Protein AF-A0A6S7DDB6-F1 (afdb_monomer_lite)

Foldseek 3Di:
DDDPPDDDDDDDDDPVRLVVVLVVLLVQLVQLQQFFWEDDPPDNWTDTPNDIDPRLVVVQVVSQVSCVVSVVDGGHRHYPPVRHPPPPVPDDPPDDDD

Radius of gyration: 19.54 Å; chains: 1; bounding box: 48×52×52 Å

pLDDT: mean 76.84, std 18.53, range [35.25, 94.81]

Structure (mmCIF, N/CA/C/O backbone):
data_AF-A0A6S7DDB6-F1
#
_entry.id   AF-A0A6S7DDB6-F1
#
loop_
_atom_site.group_PDB
_atom_site.id
_atom_site.type_symbol
_atom_site.label_atom_id
_atom_site.label_alt_id
_atom_site.label_comp_id
_atom_site.label_asym_id
_atom_site.label_entity_id
_atom_site.label_seq_id
_atom_site.pdbx_PDB_ins_code
_atom_site.Cartn_x
_atom_site.Cartn_y
_atom_site.Cartn_z
_atom_site.occupancy
_atom_site.B_iso_or_equiv
_atom_site.auth_seq_id
_atom_site.auth_comp_id
_atom_site.auth_asym_id
_atom_site.auth_atom_id
_atom_site.pdbx_PDB_model_num
ATOM 1 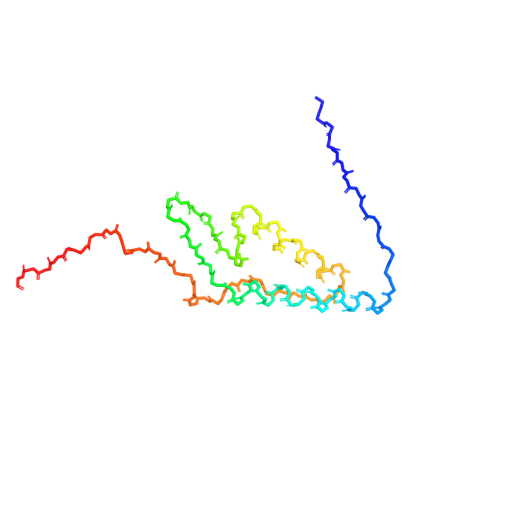N N . MET A 1 1 ? -14.609 30.783 -2.581 1.00 35.25 1 MET A N 1
ATOM 2 C CA . MET A 1 1 ? -13.545 30.502 -3.566 1.00 35.25 1 MET A CA 1
ATOM 3 C C . MET A 1 1 ? -12.579 29.561 -2.860 1.00 35.25 1 MET A C 1
ATOM 5 O O . MET A 1 1 ? -11.812 30.021 -2.028 1.00 35.25 1 MET A O 1
ATOM 9 N N . ASN A 1 2 ? -12.750 28.249 -3.034 1.00 42.16 2 ASN A N 1
ATOM 10 C CA . ASN A 1 2 ? -11.916 27.245 -2.369 1.00 42.16 2 ASN A CA 1
ATOM 11 C C . ASN A 1 2 ? -10.747 26.942 -3.301 1.00 42.16 2 ASN A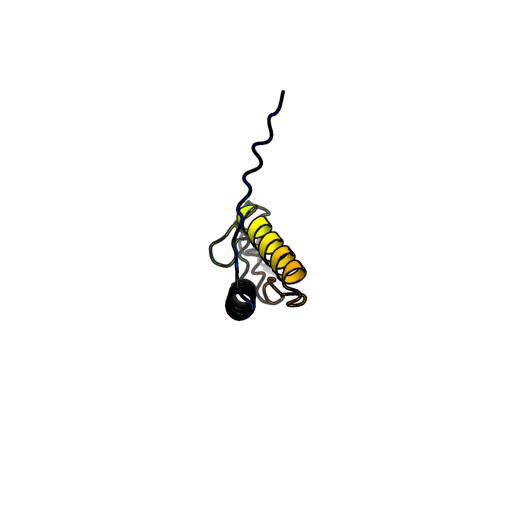 C 1
ATOM 13 O O . ASN A 1 2 ? -10.933 26.310 -4.336 1.00 42.16 2 ASN A O 1
ATOM 17 N N . CYS A 1 3 ? -9.574 27.472 -2.977 1.00 49.62 3 CYS A N 1
ATOM 18 C CA . CYS A 1 3 ? -8.351 27.154 -3.694 1.00 49.62 3 CYS A CA 1
ATOM 19 C C . CYS A 1 3 ? -7.833 25.821 -3.142 1.00 49.62 3 CYS A C 1
ATOM 21 O O . CYS A 1 3 ? -7.276 25.787 -2.046 1.00 49.62 3 CYS A O 1
ATOM 23 N N . GLU A 1 4 ? -8.052 24.721 -3.861 1.00 53.69 4 GLU A N 1
ATOM 24 C CA . GLU A 1 4 ? -7.397 23.449 -3.554 1.00 53.69 4 GLU A CA 1
ATOM 25 C C . GLU A 1 4 ? -5.897 23.590 -3.840 1.00 53.69 4 GLU A C 1
ATOM 27 O O . GLU A 1 4 ? -5.466 23.721 -4.987 1.00 53.69 4 GLU A O 1
ATOM 32 N N . LEU A 1 5 ? -5.084 23.613 -2.782 1.00 55.69 5 LEU A N 1
ATOM 33 C CA . LEU A 1 5 ? -3.631 23.569 -2.903 1.00 55.69 5 LEU A CA 1
ATOM 34 C C . LEU A 1 5 ? -3.223 22.138 -3.290 1.00 55.69 5 LEU A C 1
ATOM 36 O O . LEU A 1 5 ? -3.001 21.287 -2.431 1.00 55.69 5 LEU A O 1
ATOM 40 N N . SER A 1 6 ? -3.124 21.858 -4.590 1.00 62.75 6 SER A N 1
ATOM 41 C CA . SER A 1 6 ? -2.516 20.612 -5.064 1.00 62.75 6 SER A CA 1
ATOM 42 C C . SER A 1 6 ? -1.006 20.673 -4.838 1.00 62.75 6 SER A C 1
ATOM 44 O O . SER A 1 6 ? -0.302 21.453 -5.482 1.00 62.75 6 SER A O 1
ATOM 46 N N . ARG A 1 7 ? -0.490 19.855 -3.915 1.00 79.00 7 ARG A N 1
ATOM 47 C CA . ARG A 1 7 ? 0.953 19.689 -3.708 1.00 79.00 7 ARG A CA 1
ATOM 48 C C . ARG A 1 7 ? 1.439 18.514 -4.550 1.00 79.00 7 ARG A C 1
ATOM 50 O O . ARG A 1 7 ? 1.254 17.364 -4.170 1.00 79.00 7 ARG A O 1
ATOM 57 N N . THR A 1 8 ? 2.075 18.807 -5.678 1.00 78.50 8 THR A N 1
ATOM 58 C CA . THR A 1 8 ? 2.667 17.777 -6.543 1.00 78.50 8 THR A CA 1
ATOM 59 C C . THR A 1 8 ? 4.128 17.538 -6.167 1.00 78.50 8 THR A C 1
ATOM 61 O O . THR A 1 8 ? 4.879 18.487 -5.939 1.00 78.50 8 THR A O 1
ATOM 64 N N . PHE A 1 9 ? 4.538 16.271 -6.117 1.00 80.12 9 PHE A N 1
ATOM 65 C CA . PHE A 1 9 ? 5.924 15.853 -5.912 1.00 80.12 9 PHE A CA 1
ATOM 66 C C . PHE A 1 9 ? 6.349 14.950 -7.071 1.00 80.12 9 PHE A C 1
ATOM 68 O O . PHE A 1 9 ? 5.672 13.968 -7.364 1.00 80.12 9 PHE A O 1
ATOM 75 N N . TYR A 1 10 ? 7.459 15.294 -7.724 1.00 83.12 10 TYR A N 1
ATOM 76 C CA . TYR A 1 10 ? 8.057 14.490 -8.788 1.00 83.12 10 TYR A CA 1
ATOM 77 C C . TYR A 1 10 ? 9.335 13.842 -8.265 1.00 83.12 10 TYR A C 1
ATOM 79 O O . TYR A 1 10 ? 10.194 14.524 -7.705 1.00 83.12 10 TYR A O 1
ATOM 87 N N . MET A 1 11 ? 9.467 12.536 -8.478 1.00 82.12 11 MET A N 1
ATOM 88 C CA . MET A 1 11 ? 10.672 11.776 -8.170 1.00 82.12 11 MET A CA 1
ATOM 89 C C . MET A 1 11 ? 11.096 11.011 -9.415 1.00 82.12 11 MET A C 1
ATOM 91 O O . MET A 1 11 ? 10.290 10.307 -10.018 1.00 82.12 11 MET A O 1
ATOM 95 N N . HIS A 1 12 ? 12.362 11.151 -9.794 1.00 88.81 12 HIS A N 1
ATOM 96 C CA . HIS A 1 12 ? 12.963 10.293 -10.805 1.00 88.81 12 HIS A CA 1
ATOM 97 C C . HIS A 1 12 ? 13.536 9.066 -10.110 1.00 88.81 12 HIS A C 1
ATOM 99 O O . HIS A 1 12 ? 14.357 9.208 -9.206 1.00 88.81 12 HIS A O 1
ATOM 105 N N . ALA A 1 13 ? 13.081 7.891 -10.536 1.00 85.69 13 ALA A N 1
ATOM 106 C CA . ALA A 1 13 ? 13.579 6.608 -10.076 1.00 85.69 13 ALA A CA 1
ATOM 107 C C . ALA A 1 13 ? 13.996 5.755 -11.282 1.00 85.69 13 ALA A C 1
ATOM 109 O O . ALA A 1 13 ? 13.298 5.718 -12.299 1.00 85.69 13 ALA A O 1
ATOM 110 N N . ASN A 1 14 ? 15.139 5.084 -11.189 1.00 92.38 14 ASN A N 1
ATOM 111 C CA . ASN A 1 14 ? 15.562 4.059 -12.139 1.00 92.38 14 ASN A CA 1
ATOM 112 C C . ASN A 1 14 ? 14.879 2.710 -11.831 1.00 92.38 14 ASN A C 1
ATOM 114 O O . ASN A 1 14 ? 14.225 2.548 -10.802 1.00 92.38 14 ASN A O 1
ATOM 118 N N . GLY A 1 15 ? 15.036 1.721 -12.718 1.00 90.19 15 GLY A N 1
ATOM 119 C CA . GLY A 1 15 ? 14.373 0.418 -12.559 1.00 90.19 15 GLY A CA 1
ATOM 120 C C . GLY A 1 15 ? 14.674 -0.271 -11.221 1.00 90.19 15 GLY A C 1
ATOM 121 O O . GLY A 1 15 ? 13.772 -0.809 -10.590 1.00 90.19 15 GLY A O 1
ATOM 122 N N . HIS A 1 16 ? 15.910 -0.169 -10.728 1.00 92.94 16 HIS A N 1
ATOM 123 C CA . HIS A 1 16 ? 16.288 -0.772 -9.450 1.00 92.94 16 HIS A CA 1
ATOM 124 C C . HIS A 1 16 ? 15.635 -0.077 -8.243 1.00 92.94 16 HIS A C 1
ATOM 126 O O . HIS A 1 16 ? 15.227 -0.730 -7.279 1.00 92.94 16 HIS A O 1
ATOM 132 N N . GLU A 1 17 ? 15.513 1.247 -8.287 1.00 92.75 17 GLU A N 1
ATOM 133 C CA . GLU A 1 17 ? 14.822 2.036 -7.265 1.00 92.75 17 GLU A CA 1
ATOM 134 C C . GLU A 1 17 ? 13.319 1.741 -7.261 1.00 92.75 17 GLU A C 1
ATOM 136 O O . GLU A 1 17 ? 12.728 1.610 -6.189 1.00 92.75 17 GLU A O 1
ATOM 141 N N . VAL A 1 18 ? 12.720 1.555 -8.441 1.00 91.25 18 VAL A N 1
ATOM 142 C CA . VAL A 1 18 ? 11.324 1.119 -8.601 1.00 91.25 18 VAL A CA 1
ATOM 143 C C . VAL A 1 18 ? 11.104 -0.263 -7.977 1.00 91.25 18 VAL A C 1
ATOM 145 O O . VAL A 1 18 ? 10.182 -0.437 -7.176 1.00 91.25 18 VAL A O 1
ATOM 148 N N . ASP A 1 19 ? 11.988 -1.224 -8.249 1.00 92.19 19 ASP A N 1
ATOM 149 C CA . ASP A 1 19 ? 11.919 -2.564 -7.652 1.00 92.19 19 ASP A CA 1
ATOM 150 C C . ASP A 1 19 ? 12.062 -2.516 -6.125 1.00 92.19 19 ASP A C 1
ATOM 152 O O . ASP A 1 19 ? 11.326 -3.175 -5.381 1.00 92.19 19 ASP A O 1
ATOM 156 N N . THR A 1 20 ? 12.993 -1.690 -5.642 1.00 94.06 20 THR A N 1
ATOM 157 C CA . THR A 1 20 ? 13.244 -1.496 -4.210 1.00 94.06 20 THR A CA 1
ATOM 158 C C . THR A 1 20 ? 12.042 -0.860 -3.520 1.00 94.06 20 THR A C 1
ATOM 160 O O . THR A 1 20 ? 11.625 -1.324 -2.457 1.00 94.06 20 THR A O 1
ATOM 163 N N . LEU A 1 21 ? 11.423 0.147 -4.139 1.00 92.50 21 LEU A N 1
ATOM 164 C CA . LEU A 1 21 ? 10.177 0.738 -3.660 1.00 92.50 21 LEU A CA 1
ATOM 165 C C . LEU A 1 21 ? 9.065 -0.315 -3.590 1.00 92.50 21 LEU A C 1
ATOM 167 O O . LEU A 1 21 ? 8.316 -0.362 -2.614 1.00 92.50 21 LEU A O 1
ATOM 171 N N . GLY A 1 22 ? 9.015 -1.230 -4.558 1.00 93.56 22 GLY A N 1
ATOM 172 C CA . GLY A 1 22 ? 8.091 -2.354 -4.515 1.00 93.56 22 GLY A CA 1
ATOM 173 C C . GLY A 1 22 ? 8.332 -3.313 -3.349 1.00 93.56 22 GLY A C 1
ATOM 174 O O . GLY A 1 22 ? 7.375 -3.800 -2.742 1.00 93.56 22 GLY A O 1
ATOM 175 N N . HIS A 1 23 ? 9.586 -3.561 -2.963 1.00 94.69 23 HIS A N 1
ATOM 176 C CA . HIS A 1 23 ? 9.895 -4.309 -1.739 1.00 94.69 23 HIS A CA 1
ATOM 177 C C . HIS A 1 23 ? 9.437 -3.573 -0.475 1.00 94.69 23 HIS A C 1
ATOM 179 O O . HIS A 1 23 ? 8.851 -4.204 0.408 1.00 94.69 23 HIS A O 1
ATOM 185 N N . ILE A 1 24 ? 9.639 -2.254 -0.408 1.00 94.62 24 ILE A N 1
ATOM 186 C CA . ILE A 1 24 ? 9.187 -1.419 0.714 1.00 94.62 24 ILE A CA 1
ATOM 187 C C . ILE A 1 24 ? 7.663 -1.487 0.851 1.00 94.62 24 ILE A C 1
ATOM 189 O O . ILE A 1 24 ? 7.157 -1.727 1.947 1.00 94.62 24 ILE A O 1
ATOM 193 N N . LEU A 1 25 ? 6.923 -1.360 -0.253 1.00 94.81 25 LEU A N 1
ATOM 194 C CA . LEU A 1 25 ? 5.459 -1.439 -0.245 1.00 94.81 25 LEU A CA 1
ATOM 195 C C . LEU A 1 25 ? 4.953 -2.808 0.216 1.00 94.81 25 LEU A C 1
ATOM 197 O O . LEU A 1 25 ? 4.045 -2.882 1.044 1.00 94.81 25 LEU A O 1
ATOM 201 N N . ARG A 1 26 ? 5.565 -3.902 -0.255 1.00 94.31 26 ARG A N 1
ATOM 202 C CA . ARG A 1 26 ? 5.230 -5.260 0.207 1.00 94.31 26 ARG A CA 1
ATOM 203 C C . ARG A 1 26 ? 5.499 -5.435 1.702 1.00 94.31 26 ARG A C 1
ATOM 205 O O . ARG A 1 26 ? 4.691 -6.057 2.392 1.00 94.31 26 ARG A O 1
ATOM 212 N N . LEU A 1 27 ? 6.609 -4.891 2.203 1.00 94.62 27 LEU A N 1
ATOM 213 C CA . LEU A 1 27 ? 6.952 -4.935 3.623 1.00 94.62 27 LEU A CA 1
ATOM 214 C C . LEU A 1 27 ? 5.934 -4.153 4.461 1.00 94.62 27 LEU A C 1
ATOM 216 O O . LEU A 1 27 ? 5.423 -4.692 5.441 1.00 94.62 27 LEU A O 1
ATOM 220 N N . ALA A 1 28 ? 5.593 -2.934 4.040 1.00 93.25 28 ALA A N 1
ATOM 221 C CA . ALA A 1 28 ? 4.603 -2.094 4.706 1.00 93.25 28 ALA A CA 1
ATOM 222 C C . ALA A 1 28 ? 3.224 -2.766 4.737 1.00 93.25 28 ALA A C 1
ATOM 224 O O . ALA A 1 28 ? 2.607 -2.859 5.797 1.00 93.25 28 ALA A O 1
ATOM 225 N N . ALA A 1 29 ? 2.767 -3.312 3.605 1.00 92.94 29 ALA A N 1
ATOM 226 C CA . ALA A 1 29 ? 1.498 -4.027 3.525 1.00 92.94 29 ALA A CA 1
ATOM 227 C C . ALA A 1 29 ? 1.470 -5.259 4.440 1.00 92.94 29 ALA A C 1
ATOM 229 O O . ALA A 1 29 ? 0.515 -5.442 5.195 1.00 92.94 29 ALA A O 1
ATOM 230 N N . ARG A 1 30 ? 2.547 -6.060 4.438 1.00 92.12 30 ARG A N 1
ATOM 231 C CA . ARG A 1 30 ? 2.693 -7.218 5.331 1.00 92.12 30 ARG A CA 1
ATOM 232 C C . ARG A 1 30 ? 2.667 -6.800 6.799 1.00 92.12 30 ARG A C 1
ATOM 234 O O . ARG A 1 30 ? 1.969 -7.436 7.581 1.00 92.12 30 ARG A O 1
ATOM 241 N N . GLN A 1 31 ? 3.403 -5.758 7.176 1.00 91.12 31 GLN A N 1
ATOM 242 C CA . GLN A 1 31 ? 3.443 -5.277 8.555 1.00 91.12 31 GLN A CA 1
ATOM 243 C C . GLN A 1 31 ? 2.071 -4.772 9.006 1.00 91.12 31 GLN A C 1
ATOM 245 O O . GLN A 1 31 ? 1.645 -5.066 10.124 1.00 91.12 31 GLN A O 1
ATOM 250 N N . LEU A 1 32 ? 1.351 -4.074 8.122 1.00 89.75 32 LEU A N 1
ATOM 251 C CA . LEU A 1 32 ? -0.027 -3.688 8.380 1.00 89.75 32 LEU A CA 1
ATOM 252 C C . LEU A 1 32 ? -0.876 -4.941 8.607 1.00 89.75 32 LEU A C 1
ATOM 254 O O . LEU A 1 32 ? -1.469 -5.077 9.670 1.00 89.75 32 LEU A O 1
ATOM 258 N N . ALA A 1 33 ? -0.881 -5.885 7.664 1.00 88.50 33 ALA A N 1
ATOM 259 C CA . ALA A 1 33 ? -1.686 -7.103 7.729 1.00 88.50 33 ALA A CA 1
ATOM 260 C C . ALA A 1 33 ? -1.371 -7.991 8.944 1.00 88.50 33 ALA A C 1
ATOM 262 O O . ALA A 1 33 ? -2.249 -8.677 9.441 1.00 88.50 33 ALA A O 1
ATOM 263 N N . GLN A 1 34 ? -0.140 -7.981 9.451 1.00 88.62 34 GLN A N 1
ATOM 264 C CA . GLN A 1 34 ? 0.238 -8.724 10.659 1.00 88.62 34 GLN A CA 1
ATOM 265 C C . GLN A 1 34 ? -0.101 -7.989 11.958 1.00 88.62 34 GLN A C 1
ATOM 267 O O . GLN A 1 34 ? -0.026 -8.578 13.033 1.00 88.62 34 GLN A O 1
ATOM 272 N N . SER A 1 35 ? -0.451 -6.708 11.881 1.00 85.88 35 SER A N 1
ATOM 273 C CA . SER A 1 35 ? -0.810 -5.929 13.057 1.00 85.88 35 SER A CA 1
ATOM 274 C C . SER A 1 35 ? -2.282 -6.150 13.414 1.00 85.88 35 SER A C 1
ATOM 276 O O . SER A 1 35 ? -3.143 -5.986 12.543 1.00 85.88 35 SER A O 1
ATOM 278 N N . PRO A 1 36 ? -2.606 -6.451 14.683 1.00 80.69 36 PRO A N 1
ATOM 279 C CA . PRO A 1 36 ? -3.988 -6.630 15.104 1.00 80.69 36 PRO A CA 1
ATOM 280 C C . PRO A 1 36 ? -4.763 -5.322 14.940 1.00 80.69 36 PRO A C 1
ATOM 282 O O . PRO A 1 36 ? -4.248 -4.233 15.221 1.00 80.69 36 PRO A O 1
ATOM 285 N N . ALA A 1 37 ? -6.009 -5.428 14.476 1.00 81.88 37 ALA A N 1
ATOM 286 C CA . ALA A 1 37 ? -6.900 -4.282 14.397 1.00 81.88 37 ALA A CA 1
ATOM 287 C C . ALA A 1 37 ? -7.698 -4.169 15.692 1.00 81.88 37 ALA A C 1
ATOM 289 O O . ALA A 1 37 ? -8.606 -4.953 15.959 1.00 81.88 37 ALA A O 1
ATOM 290 N N . ILE A 1 38 ? -7.364 -3.155 16.478 1.00 78.44 38 ILE A N 1
ATOM 291 C CA . ILE A 1 38 ? -8.000 -2.876 17.758 1.00 78.44 38 ILE A CA 1
ATOM 292 C C . ILE A 1 38 ? -9.121 -1.873 17.513 1.00 78.44 38 ILE A C 1
ATOM 294 O O . ILE A 1 38 ? -8.890 -0.799 16.950 1.00 78.44 38 ILE A O 1
ATOM 298 N N . GLN A 1 39 ? -10.338 -2.206 17.931 1.00 73.00 39 GLN A N 1
ATOM 299 C CA . GLN A 1 39 ? -11.430 -1.241 17.936 1.00 73.00 39 GLN A CA 1
ATOM 300 C C . GLN A 1 39 ? -11.331 -0.382 19.198 1.00 73.00 39 GLN A C 1
ATOM 302 O O . GLN A 1 39 ? -11.259 -0.901 20.311 1.00 73.00 39 GLN A O 1
ATOM 307 N N . LEU A 1 40 ? -11.277 0.938 19.026 1.00 68.50 40 LEU A N 1
ATOM 308 C CA . LEU A 1 40 ? -11.218 1.862 20.153 1.00 68.50 40 LEU A CA 1
ATOM 309 C C . LEU A 1 40 ? -12.610 1.954 20.794 1.00 68.50 40 LEU A C 1
ATOM 311 O O . LEU A 1 40 ? -13.604 2.161 20.102 1.00 68.50 40 LEU A O 1
ATOM 315 N N . SER A 1 41 ? -12.696 1.795 22.117 1.00 64.75 41 SER A N 1
ATOM 316 C CA . SER A 1 41 ? -13.974 1.883 22.837 1.00 64.75 41 SER A CA 1
ATOM 317 C C . SER A 1 41 ? -14.652 3.235 22.580 1.00 64.75 41 SER A C 1
ATOM 319 O O . SER A 1 41 ? -14.016 4.282 22.690 1.00 64.75 41 SER A O 1
ATOM 321 N N . GLY A 1 42 ? -15.932 3.209 22.197 1.00 67.38 42 GLY A N 1
ATOM 322 C CA . GLY A 1 42 ? -16.712 4.410 21.875 1.00 67.38 42 GLY A CA 1
ATOM 323 C C . GLY A 1 42 ? -16.416 5.052 20.512 1.00 67.38 42 GLY A C 1
ATOM 324 O O . GLY A 1 42 ? -17.027 6.069 20.194 1.00 67.38 42 GLY A O 1
ATOM 325 N N . ASN A 1 43 ? -15.529 4.480 19.687 1.00 67.50 43 ASN A N 1
ATOM 326 C CA . ASN A 1 43 ? -15.229 4.972 18.341 1.00 67.50 43 ASN A CA 1
ATOM 327 C C . ASN A 1 43 ? -15.374 3.830 17.311 1.00 67.50 43 ASN A C 1
ATOM 329 O O . ASN A 1 43 ? -14.731 2.789 17.457 1.00 67.50 43 ASN A O 1
ATOM 333 N N . PRO A 1 44 ? -16.180 3.986 16.239 1.00 68.88 44 PRO A N 1
ATOM 334 C CA . PRO A 1 44 ? -16.280 2.964 15.193 1.00 68.88 44 PRO A CA 1
ATOM 335 C C . PRO A 1 44 ? -14.949 2.720 14.464 1.00 68.88 44 PRO A C 1
ATOM 337 O O . PRO A 1 44 ? -14.797 1.703 13.785 1.00 68.88 44 PRO A O 1
ATOM 340 N N . MET A 1 45 ? -13.983 3.633 14.592 1.00 73.81 45 MET A N 1
ATOM 341 C CA . MET A 1 45 ? -12.707 3.563 13.901 1.00 73.81 45 MET A CA 1
ATOM 342 C C . MET A 1 45 ? -11.739 2.555 14.526 1.00 73.81 45 MET A C 1
ATOM 344 O O . MET A 1 45 ? -11.575 2.452 15.743 1.00 73.81 45 MET A O 1
ATOM 348 N N . LYS A 1 46 ? -11.062 1.820 13.641 1.00 78.81 46 LYS A N 1
ATOM 349 C CA . LYS A 1 46 ? -10.056 0.818 13.994 1.00 78.81 46 LYS A CA 1
ATOM 350 C C . LYS A 1 46 ? -8.671 1.456 14.078 1.00 78.81 46 LYS A C 1
ATOM 352 O O . LYS A 1 46 ? -8.355 2.380 13.325 1.00 78.81 46 LYS A O 1
ATOM 357 N N . ARG A 1 47 ? -7.845 0.918 14.971 1.00 81.06 47 ARG A N 1
ATOM 358 C CA . ARG A 1 47 ? -6.413 1.197 15.073 1.00 81.06 47 ARG A CA 1
ATOM 359 C C . ARG A 1 47 ? -5.627 -0.033 14.634 1.00 81.06 47 ARG A C 1
ATOM 361 O O . ARG A 1 47 ? -5.917 -1.132 15.095 1.00 81.06 47 ARG A O 1
ATOM 368 N N . GLN A 1 48 ? -4.637 0.144 13.768 1.00 85.19 48 GLN A N 1
ATOM 369 C CA . GLN A 1 48 ? -3.807 -0.935 13.228 1.00 85.19 48 GLN A CA 1
ATOM 370 C C . GLN A 1 48 ? -2.388 -0.399 12.997 1.00 85.19 48 GLN A C 1
ATOM 372 O O . GLN A 1 48 ? -2.225 0.691 12.458 1.00 85.19 48 GLN A O 1
ATOM 377 N N . ALA A 1 49 ? -1.362 -1.137 13.432 1.00 80.69 49 ALA A N 1
ATOM 378 C CA . ALA A 1 49 ? 0.053 -0.754 13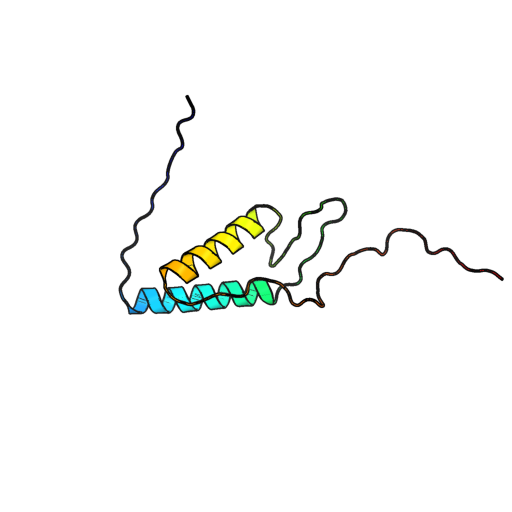.284 1.00 80.69 49 ALA A CA 1
ATOM 379 C C . ALA A 1 49 ? 0.409 0.652 13.831 1.00 80.69 49 ALA A C 1
ATOM 381 O O . ALA A 1 49 ? 1.296 1.324 13.319 1.00 80.69 49 ALA A O 1
ATOM 382 N N . GLY A 1 50 ? -0.300 1.118 14.865 1.00 82.94 50 GLY A N 1
ATOM 383 C CA . GLY A 1 50 ? -0.107 2.453 15.441 1.00 82.94 50 GLY A CA 1
ATOM 384 C C . GLY A 1 50 ? -0.967 3.556 14.814 1.00 82.94 50 GLY A C 1
ATOM 385 O O . GLY A 1 50 ? -1.251 4.515 15.529 1.00 82.94 50 GLY A O 1
ATOM 386 N N . LEU A 1 51 ? -1.468 3.362 13.589 1.00 86.31 51 LEU A N 1
ATOM 387 C CA . LEU A 1 51 ? -2.328 4.285 12.833 1.00 86.31 51 LEU A CA 1
ATOM 388 C C . LEU A 1 51 ? -3.803 4.108 13.212 1.00 86.31 51 LEU A C 1
ATOM 390 O O . LEU A 1 51 ? -4.238 2.982 13.479 1.00 86.31 51 LEU A O 1
ATOM 394 N N . ALA A 1 52 ? -4.591 5.185 13.208 1.00 86.56 52 ALA A N 1
ATOM 395 C CA . ALA A 1 52 ? -6.011 5.137 13.564 1.00 86.56 52 ALA A CA 1
ATOM 396 C C . ALA A 1 52 ? -6.900 5.945 12.609 1.00 86.56 52 ALA A C 1
ATOM 398 O O . ALA A 1 52 ? -6.516 7.000 12.112 1.00 86.56 52 ALA A O 1
ATOM 399 N N . GLY A 1 53 ? -8.128 5.466 12.401 1.00 83.81 53 GLY A N 1
ATOM 400 C CA . GLY A 1 53 ? -9.166 6.227 11.706 1.00 83.81 53 GLY A CA 1
ATOM 401 C C . GLY A 1 53 ? -8.813 6.597 10.269 1.00 83.81 53 GLY A C 1
ATOM 402 O O . GLY A 1 53 ? -8.478 5.717 9.477 1.00 83.81 53 GLY A O 1
ATOM 403 N N . THR A 1 54 ? -8.929 7.883 9.933 1.00 86.44 54 THR A N 1
ATOM 404 C CA . THR A 1 54 ? -8.676 8.398 8.578 1.00 86.44 54 THR A 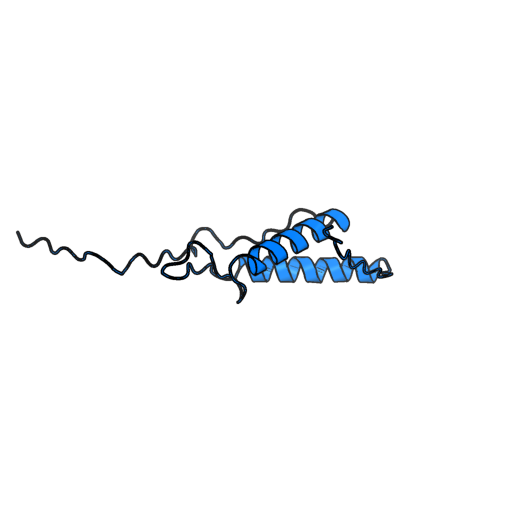CA 1
ATOM 405 C C . THR A 1 54 ? -7.236 8.165 8.137 1.00 86.44 54 THR A C 1
ATOM 407 O O . THR A 1 54 ? -7.016 7.743 7.011 1.00 86.44 54 THR A O 1
ATOM 410 N N . GLU A 1 55 ? -6.266 8.320 9.038 1.00 87.88 55 GLU A N 1
ATOM 411 C CA . GLU A 1 55 ? -4.848 8.099 8.732 1.00 87.88 55 GLU A CA 1
ATOM 412 C C . GLU A 1 55 ? -4.592 6.654 8.269 1.00 87.88 55 GLU A C 1
ATOM 414 O O . GLU A 1 55 ? -3.898 6.408 7.285 1.00 87.88 55 GLU A O 1
ATOM 419 N N . LEU A 1 56 ? -5.214 5.675 8.936 1.00 88.38 56 LEU A N 1
ATOM 420 C CA . LEU A 1 56 ? -5.116 4.270 8.537 1.00 88.38 56 LEU A CA 1
ATOM 421 C C . LEU A 1 56 ? -5.737 4.027 7.153 1.00 88.38 56 LEU A C 1
ATOM 423 O O . LEU A 1 56 ? -5.214 3.222 6.380 1.00 88.38 56 LEU A O 1
ATOM 427 N N . LEU A 1 57 ? -6.857 4.689 6.852 1.00 89.19 57 LEU A N 1
ATOM 428 C CA . LEU A 1 57 ? -7.521 4.584 5.555 1.00 89.19 57 LEU A CA 1
ATOM 429 C C . LEU A 1 57 ? -6.647 5.178 4.444 1.00 89.19 57 LEU A C 1
ATOM 431 O O . LEU A 1 57 ? -6.381 4.496 3.458 1.00 89.19 57 LEU A O 1
ATOM 435 N N . GLU A 1 58 ? -6.135 6.391 4.647 1.00 90.50 58 GLU A N 1
ATOM 436 C CA . GLU A 1 58 ? -5.259 7.092 3.705 1.00 90.50 58 GLU A CA 1
ATOM 437 C C . GLU A 1 58 ? -3.996 6.282 3.399 1.00 90.50 58 GLU A C 1
ATOM 439 O O . GLU A 1 58 ? -3.624 6.125 2.237 1.00 90.50 58 GLU A O 1
ATOM 444 N N . VAL A 1 59 ? -3.368 5.685 4.418 1.00 91.81 59 VAL A N 1
ATOM 445 C CA . VAL A 1 59 ? -2.188 4.829 4.228 1.00 91.81 59 VAL A CA 1
ATOM 446 C C . VAL A 1 59 ? -2.530 3.569 3.426 1.00 91.81 59 VAL A C 1
ATOM 448 O O . VAL A 1 59 ? -1.784 3.203 2.517 1.00 91.81 59 VAL A O 1
ATOM 451 N N . LYS A 1 60 ? -3.662 2.908 3.705 1.00 92.25 60 LYS A N 1
ATOM 452 C CA . LYS A 1 60 ? -4.105 1.728 2.937 1.00 92.25 60 LYS A CA 1
ATOM 453 C C . LYS A 1 60 ? -4.405 2.069 1.480 1.00 92.25 60 LYS A C 1
ATOM 455 O O . LYS A 1 60 ? -4.020 1.312 0.584 1.00 92.25 60 LYS A O 1
ATOM 460 N N . GLU A 1 61 ? -5.072 3.192 1.243 1.00 93.12 61 GLU A N 1
ATOM 461 C CA . GLU A 1 61 ? -5.354 3.685 -0.103 1.00 93.12 61 GLU A CA 1
ATOM 462 C C . GLU A 1 61 ? -4.068 4.023 -0.849 1.00 93.12 61 GLU A C 1
ATOM 464 O O . GLU A 1 61 ? -3.912 3.617 -1.998 1.00 93.12 61 GLU A O 1
ATOM 469 N N . MET A 1 62 ? -3.121 4.702 -0.198 1.00 93.00 62 MET A N 1
ATOM 470 C CA . MET A 1 62 ? -1.852 5.070 -0.818 1.00 93.00 62 MET A CA 1
ATOM 471 C C . MET A 1 62 ? -1.023 3.836 -1.180 1.00 93.00 62 MET A C 1
ATOM 473 O O . MET A 1 62 ? -0.530 3.744 -2.301 1.00 93.00 62 MET A O 1
ATOM 477 N N . ILE A 1 63 ? -0.930 2.847 -0.284 1.00 94.25 63 ILE A N 1
ATOM 478 C CA . ILE A 1 63 ? -0.258 1.570 -0.574 1.00 94.25 63 ILE A CA 1
ATOM 479 C C . ILE A 1 63 ? -0.905 0.880 -1.782 1.00 94.25 63 ILE A C 1
ATOM 481 O O . ILE A 1 63 ? -0.193 0.363 -2.639 1.00 94.25 63 ILE A O 1
ATOM 485 N N . SER A 1 64 ? -2.238 0.891 -1.866 1.00 92.75 64 SER A N 1
ATOM 486 C CA . SER A 1 64 ? -2.974 0.259 -2.968 1.00 92.75 64 SER A CA 1
ATOM 487 C C . SER A 1 64 ? -2.740 0.980 -4.299 1.00 92.75 64 SER A C 1
ATOM 489 O O . SER A 1 64 ? -2.388 0.331 -5.280 1.00 92.75 64 SER A O 1
ATOM 491 N N . LYS A 1 65 ? -2.845 2.316 -4.316 1.00 92.38 65 LYS A N 1
ATOM 492 C CA . LYS A 1 65 ? -2.587 3.147 -5.504 1.00 92.38 65 LYS A CA 1
ATOM 493 C C . LYS A 1 65 ? -1.150 2.990 -5.995 1.00 92.38 65 LYS A C 1
ATOM 495 O O . LYS A 1 65 ? -0.924 2.746 -7.170 1.00 92.38 65 LYS A O 1
ATOM 500 N N . MET A 1 66 ? -0.168 3.057 -5.095 1.00 91.62 66 MET A N 1
ATOM 501 C CA . MET A 1 66 ? 1.236 2.877 -5.473 1.00 91.62 66 MET A CA 1
ATOM 502 C C . MET A 1 66 ? 1.520 1.465 -6.000 1.00 91.62 66 MET A C 1
ATOM 504 O O . MET A 1 66 ? 2.326 1.307 -6.911 1.00 91.62 66 MET A O 1
ATOM 508 N N . ALA A 1 67 ? 0.875 0.433 -5.450 1.00 91.88 67 ALA A N 1
ATOM 509 C CA . ALA A 1 67 ? 1.038 -0.933 -5.940 1.00 91.88 67 ALA A CA 1
ATOM 51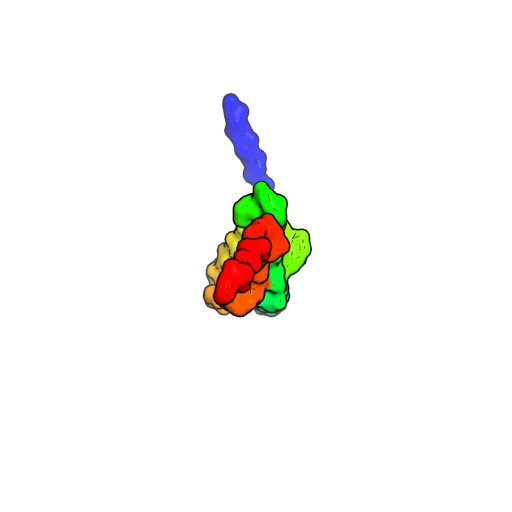0 C C . ALA A 1 67 ? 0.482 -1.125 -7.360 1.00 91.88 67 ALA A C 1
ATOM 512 O O . ALA A 1 67 ? 1.070 -1.876 -8.142 1.00 91.88 67 ALA A O 1
ATOM 513 N N . GLU A 1 68 ? -0.618 -0.443 -7.689 1.00 91.62 68 GLU A N 1
ATOM 514 C CA . GLU A 1 68 ? -1.199 -0.407 -9.033 1.00 91.62 68 GLU A CA 1
ATOM 515 C C . GLU A 1 68 ? -0.270 0.308 -10.023 1.00 91.62 68 GLU A C 1
ATOM 517 O O . GLU A 1 68 ? 0.127 -0.292 -11.020 1.00 91.62 68 GLU A O 1
ATOM 522 N N . GLU A 1 69 ? 0.174 1.525 -9.693 1.00 90.31 69 GLU A N 1
ATOM 523 C CA . GLU A 1 69 ? 1.074 2.331 -10.536 1.00 90.31 69 GLU A CA 1
ATOM 524 C C . GLU A 1 69 ? 2.406 1.623 -10.829 1.00 90.31 69 GLU A C 1
ATOM 526 O O . GLU A 1 69 ? 2.941 1.686 -11.934 1.00 90.31 69 GLU A O 1
ATOM 531 N N . LEU A 1 70 ? 2.942 0.894 -9.849 1.00 89.56 70 LEU A N 1
ATOM 532 C CA . LEU A 1 70 ? 4.199 0.156 -9.994 1.00 89.56 70 LEU A CA 1
ATOM 533 C C . LEU A 1 70 ? 4.001 -1.271 -10.535 1.00 89.56 70 LEU A C 1
ATOM 535 O O . LEU A 1 70 ? 4.961 -2.034 -10.608 1.00 89.56 70 LEU A O 1
ATOM 539 N N . THR A 1 71 ? 2.772 -1.659 -10.902 1.00 89.44 71 THR A N 1
ATOM 540 C CA . THR A 1 71 ? 2.434 -2.998 -11.428 1.00 89.44 71 THR A CA 1
ATOM 541 C C . THR A 1 71 ? 2.884 -4.145 -10.498 1.00 89.44 71 THR A C 1
ATOM 543 O O . THR A 1 71 ? 3.245 -5.238 -10.929 1.00 89.44 71 THR A O 1
ATOM 546 N N . ILE A 1 72 ? 2.864 -3.909 -9.181 1.00 86.50 72 ILE A N 1
ATOM 547 C CA . ILE A 1 72 ? 3.302 -4.865 -8.146 1.00 86.50 72 ILE A CA 1
ATOM 548 C 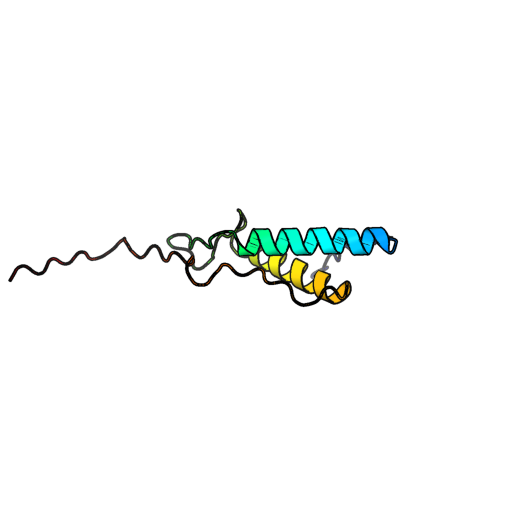C . ILE A 1 72 ? 2.245 -5.956 -7.902 1.00 86.50 72 ILE A C 1
ATOM 550 O O . ILE A 1 72 ? 2.572 -7.034 -7.394 1.00 86.50 72 ILE A O 1
ATOM 554 N N . GLY A 1 73 ? 0.992 -5.679 -8.276 1.00 87.81 73 GLY A N 1
ATOM 555 C CA . GLY A 1 73 ? -0.178 -6.505 -7.987 1.00 87.81 73 GLY A CA 1
ATOM 556 C C . GLY A 1 73 ? -0.853 -6.135 -6.658 1.00 87.81 73 GLY A C 1
ATOM 557 O O . GLY A 1 73 ? -0.351 -5.290 -5.914 1.00 87.81 73 GLY A O 1
ATOM 558 N N . PRO A 1 74 ? -2.007 -6.748 -6.339 1.00 88.00 74 PRO A N 1
ATOM 559 C CA . PRO A 1 74 ? -2.776 -6.400 -5.150 1.00 88.00 74 PRO A CA 1
ATOM 560 C C . PRO A 1 74 ? -2.018 -6.765 -3.867 1.00 88.00 74 PRO A C 1
ATOM 562 O O . PRO A 1 74 ? -1.606 -7.911 -3.671 1.00 88.00 74 PRO A O 1
ATOM 565 N N . LEU A 1 75 ? -1.869 -5.794 -2.964 1.00 90.75 75 LEU A N 1
ATOM 566 C CA . LEU A 1 75 ? -1.246 -5.987 -1.656 1.00 90.75 75 LEU A CA 1
ATOM 567 C C . LEU A 1 75 ? -2.313 -6.121 -0.568 1.00 90.75 75 LEU A C 1
ATOM 569 O O . LEU A 1 75 ? -3.181 -5.264 -0.417 1.00 90.75 75 LEU A O 1
ATOM 573 N N . ASN A 1 76 ? -2.232 -7.188 0.229 1.00 89.19 76 ASN A N 1
ATOM 574 C CA . ASN A 1 76 ? -3.122 -7.358 1.372 1.00 89.19 76 ASN A CA 1
ATOM 575 C C . ASN A 1 76 ? -2.626 -6.520 2.559 1.00 89.19 76 ASN A C 1
ATOM 577 O O . ASN A 1 76 ? -1.521 -6.735 3.052 1.00 89.19 76 ASN A O 1
ATOM 581 N N . THR A 1 77 ? -3.463 -5.596 3.025 1.00 87.12 77 THR A N 1
ATOM 582 C CA . THR A 1 77 ? -3.215 -4.722 4.184 1.00 87.12 77 THR A CA 1
ATOM 583 C C . THR A 1 77 ? -4.176 -5.002 5.344 1.00 87.12 77 THR A C 1
ATOM 585 O O . THR A 1 77 ? -4.145 -4.324 6.376 1.00 87.12 77 THR A O 1
ATOM 588 N N . ASN A 1 78 ? -5.073 -5.976 5.193 1.00 84.62 78 ASN A N 1
ATOM 589 C CA . ASN A 1 78 ? -6.081 -6.285 6.194 1.00 84.62 78 ASN A CA 1
ATOM 590 C C . ASN A 1 78 ? -5.543 -7.280 7.227 1.00 84.62 78 ASN A C 1
ATOM 592 O O . ASN A 1 78 ? -4.811 -8.202 6.861 1.00 84.62 78 ASN A O 1
ATOM 596 N N . PRO A 1 79 ? -5.908 -7.101 8.508 1.00 79.69 79 PRO A N 1
ATOM 597 C CA . PRO A 1 79 ? -5.554 -8.049 9.553 1.00 79.69 79 PRO A CA 1
ATOM 598 C C . PRO A 1 79 ? -6.178 -9.426 9.263 1.00 79.69 79 PRO A C 1
ATOM 600 O O . PRO A 1 79 ? -7.235 -9.491 8.619 1.00 79.69 79 PRO A O 1
ATOM 603 N N . PRO A 1 80 ? -5.584 -10.531 9.747 1.00 75.50 80 PRO A N 1
ATOM 604 C CA . PRO A 1 80 ? -6.225 -11.837 9.692 1.00 75.50 80 PRO A CA 1
ATOM 605 C C . PRO A 1 80 ? -7.584 -11.789 10.402 1.00 75.50 80 PRO A C 1
ATOM 607 O O . PRO A 1 80 ? -7.750 -11.122 11.424 1.00 75.50 80 PRO A O 1
ATOM 610 N N . ALA A 1 81 ? -8.567 -12.521 9.869 1.00 64.19 81 ALA A N 1
ATOM 611 C CA . ALA A 1 81 ? -9.952 -12.512 10.353 1.00 64.19 81 ALA A CA 1
ATOM 612 C C . ALA A 1 81 ? -10.102 -12.863 11.851 1.00 64.19 81 ALA A C 1
ATOM 614 O O . ALA A 1 81 ? -11.107 -12.509 12.461 1.00 64.19 81 ALA A O 1
ATOM 615 N N . ALA A 1 82 ? -9.099 -13.516 12.444 1.00 56.44 82 ALA A N 1
ATOM 616 C CA . ALA A 1 82 ? -9.075 -13.920 13.847 1.00 56.44 82 ALA A CA 1
ATOM 617 C C . ALA A 1 82 ? -8.711 -12.793 14.841 1.00 56.44 82 ALA A C 1
ATOM 619 O O . ALA A 1 82 ? -9.034 -12.922 16.016 1.00 56.44 82 ALA A O 1
ATOM 620 N N . ASP A 1 83 ? -8.098 -11.686 14.395 1.00 53.12 83 ASP A N 1
ATOM 621 C CA . ASP A 1 83 ? -7.554 -10.627 15.276 1.00 53.12 83 ASP A CA 1
ATOM 622 C C . ASP A 1 83 ? -8.391 -9.337 15.315 1.00 53.12 83 ASP A C 1
ATOM 624 O O . ASP A 1 83 ? -7.956 -8.304 15.829 1.00 53.12 83 ASP A O 1
ATOM 628 N N . SER A 1 84 ? -9.623 -9.370 14.798 1.00 51.75 84 SER A N 1
ATOM 629 C CA . SER A 1 84 ? -10.601 -8.320 15.106 1.00 51.75 84 SER A CA 1
ATOM 630 C C . SER A 1 84 ? -11.134 -8.547 16.520 1.00 51.75 84 SER A C 1
ATOM 632 O O . SER A 1 84 ? -12.244 -9.043 16.702 1.00 51.75 84 SER A O 1
ATOM 634 N N . LEU A 1 85 ? -10.325 -8.222 17.530 1.00 54.38 85 LEU A N 1
ATOM 635 C CA . LEU A 1 85 ? -10.742 -8.243 18.928 1.00 54.38 85 LEU A CA 1
ATOM 636 C C . LEU A 1 85 ? -11.796 -7.153 19.141 1.00 54.38 85 LEU A C 1
ATOM 638 O O . LEU A 1 85 ? -11.491 -5.988 19.401 1.00 54.38 85 LEU A O 1
ATOM 642 N N . VAL A 1 86 ? -13.061 -7.545 19.015 1.00 49.81 86 VAL A N 1
ATOM 643 C CA . VAL A 1 86 ? -14.180 -6.775 19.542 1.00 49.81 86 VAL A CA 1
ATOM 644 C C . VAL A 1 86 ? -14.077 -6.867 21.060 1.00 49.81 86 VAL A C 1
ATOM 646 O O . VAL A 1 86 ? -14.327 -7.921 21.644 1.00 49.81 86 VAL A O 1
ATOM 649 N N . PHE A 1 87 ? -13.687 -5.775 21.716 1.00 45.69 87 PHE A N 1
ATOM 650 C CA . PHE A 1 87 ? -13.749 -5.678 23.173 1.00 45.69 87 PHE A CA 1
ATOM 651 C C . PHE A 1 87 ? -15.221 -5.514 23.590 1.00 45.69 87 PHE A C 1
ATOM 653 O O . PHE A 1 87 ? -15.676 -4.428 23.928 1.00 45.69 87 PHE A O 1
ATOM 660 N N . LEU A 1 88 ? -15.989 -6.602 23.505 1.00 44.59 88 LEU A N 1
ATOM 661 C CA . LEU A 1 88 ? -17.376 -6.706 23.977 1.00 44.59 88 LEU A CA 1
ATOM 662 C C . LEU A 1 88 ? -17.459 -7.241 25.420 1.00 44.59 88 LEU A C 1
ATOM 664 O O . LEU A 1 88 ? -18.520 -7.662 25.863 1.00 44.59 88 LEU A O 1
ATOM 668 N N . ALA A 1 89 ? -16.367 -7.211 26.190 1.00 41.94 89 ALA A N 1
ATOM 669 C CA . ALA A 1 89 ? -16.368 -7.603 27.601 1.00 41.94 89 ALA A CA 1
ATOM 670 C C . ALA A 1 89 ? -16.481 -6.365 28.505 1.00 41.94 89 ALA A C 1
ATOM 672 O O . ALA A 1 89 ? -15.553 -5.983 29.212 1.00 41.94 89 ALA A O 1
ATOM 673 N N . GLY A 1 90 ? -17.638 -5.713 28.431 1.00 42.34 90 GLY A N 1
ATOM 674 C CA . GLY A 1 90 ? -17.986 -4.539 29.225 1.00 42.34 90 GLY A CA 1
ATOM 675 C C . GLY A 1 90 ? -19.497 -4.352 29.298 1.00 42.34 90 GLY A C 1
ATOM 676 O O . GLY A 1 90 ? -19.994 -3.279 28.982 1.00 42.34 90 GLY A O 1
ATOM 677 N N . GLY A 1 91 ? -20.240 -5.402 29.650 1.00 40.66 91 GLY A N 1
ATOM 678 C CA . GLY A 1 91 ? -21.680 -5.299 29.880 1.00 40.66 91 GLY A CA 1
ATOM 679 C C . GLY A 1 91 ? -22.376 -6.653 29.879 1.00 40.66 91 GLY A C 1
ATOM 680 O O . GLY A 1 91 ? -22.394 -7.314 28.854 1.00 40.66 91 GLY A O 1
ATOM 681 N N . ILE A 1 92 ? -22.969 -6.998 31.026 1.00 43.59 92 ILE A N 1
ATOM 682 C CA . ILE A 1 92 ? -23.893 -8.112 31.321 1.00 43.59 92 ILE A CA 1
ATOM 683 C C . ILE A 1 92 ? -23.285 -9.522 31.473 1.00 43.59 92 ILE A C 1
ATOM 685 O O . ILE A 1 92 ? -23.605 -10.461 30.758 1.00 43.59 92 ILE A O 1
ATOM 689 N N . ALA A 1 93 ? -22.496 -9.721 32.532 1.00 42.09 93 ALA A N 1
ATOM 690 C CA . ALA A 1 93 ? -22.508 -11.010 33.226 1.00 42.09 93 ALA A CA 1
ATOM 691 C C . ALA A 1 93 ? -23.819 -11.103 34.031 1.00 42.09 93 ALA A C 1
ATOM 693 O O . ALA A 1 93 ? -23.876 -10.720 35.197 1.00 42.09 93 ALA A O 1
ATOM 694 N N . GLY A 1 94 ? -24.900 -11.524 33.371 1.00 38.09 94 GLY A N 1
ATOM 695 C CA . GLY A 1 94 ? -26.103 -12.002 34.046 1.00 38.09 94 GLY A CA 1
ATOM 696 C C . GLY A 1 94 ? -25.880 -13.453 34.455 1.00 38.09 94 GLY A C 1
ATOM 697 O O . GLY A 1 94 ? -25.857 -14.331 33.597 1.00 38.09 94 GLY A O 1
ATOM 698 N N . ALA A 1 95 ? -25.664 -13.685 35.747 1.00 42.75 95 ALA A N 1
ATOM 699 C CA . ALA A 1 95 ? -25.675 -15.014 36.345 1.00 42.75 95 ALA A CA 1
ATOM 700 C C . ALA A 1 95 ? -27.027 -15.707 36.086 1.00 42.75 95 ALA A C 1
ATOM 702 O O . ALA A 1 95 ? -28.064 -15.077 36.306 1.00 42.75 95 ALA A O 1
ATOM 703 N N . PRO A 1 96 ? -27.061 -16.985 35.675 1.00 39.69 96 PRO A N 1
ATOM 704 C CA . PRO A 1 96 ? -28.212 -17.824 35.935 1.00 39.69 96 PRO A CA 1
ATOM 705 C C . PRO A 1 96 ? -27.997 -18.522 37.283 1.00 39.69 96 PRO A C 1
ATOM 707 O O . PRO A 1 96 ? -27.344 -19.560 37.361 1.00 39.69 96 PRO A O 1
ATOM 710 N N . ASP A 1 97 ? -28.542 -17.922 38.341 1.00 40.50 97 ASP A N 1
ATOM 711 C CA . ASP A 1 97 ? -29.004 -18.683 39.502 1.00 40.50 97 ASP A CA 1
ATOM 712 C C . ASP A 1 97 ? -30.340 -19.338 39.112 1.00 40.50 97 ASP A C 1
ATOM 714 O O . ASP A 1 97 ? -31.337 -18.628 38.955 1.00 40.50 97 ASP A O 1
ATOM 718 N N . ALA A 1 98 ? -30.342 -20.661 38.913 1.00 39.19 98 ALA A N 1
ATOM 719 C CA . ALA A 1 98 ? -31.476 -21.581 39.108 1.00 39.19 98 ALA A CA 1
ATOM 720 C C . ALA A 1 98 ? -31.033 -23.034 38.883 1.00 39.19 98 ALA A C 1
ATOM 722 O O . ALA A 1 98 ? -30.568 -23.343 37.761 1.00 39.19 98 ALA A O 1
#

Secondary structure (DSSP, 8-state):
--------------HHHHHHHHHHHHHHHHHHHHS--EEPTT-S-EEETTEETHHHHHHHHHHHHHHHHTT--PPP-SPPGGG-B----SS-------

Organism: NCBI:txid1389932

Sequence (98 aa):
MNCELSRTFYMHANGHEVDTLGHILRLAARQLAQSPAIQLSGNPMKRQAGLAGTELLEVKEMISKMAEELTIGPLNTNPPAADSLVFLAGGIAGAPDA